Protein AF-A0A0F9HC94-F1 (afdb_monomer_lite)

Foldseek 3Di:
DPCPDPVNVQCPDVVSVCVQCVPPPDPVVSCVPDDPVVVVVVVVVVVVVVPCPDVVNVVLVPPPCNVVVVCVVPVD

Sequence (76 aa):
MPTNTPLVKNLNYPQYMRMLLNGKDSLEERFAEIDARLIRKEVAKLSVNSDKVLPRIKKLIRQTDFPEQLVAIFAG

Structure (mmCIF, N/CA/C/O backbone):
data_AF-A0A0F9HC94-F1
#
_entry.id   AF-A0A0F9HC94-F1
#
loop_
_atom_site.group_PDB
_atom_site.id
_atom_site.type_symbol
_atom_site.label_atom_id
_atom_site.label_alt_id
_atom_site.label_comp_id
_atom_site.label_asym_id
_atom_site.label_entity_id
_atom_site.label_seq_id
_atom_site.pdbx_PDB_ins_code
_atom_site.Cartn_x
_atom_site.Cartn_y
_atom_site.Cartn_z
_atom_site.occupancy
_atom_site.B_iso_or_equiv
_atom_site.auth_seq_id
_atom_site.auth_comp_id
_atom_site.auth_asym_id
_atom_site.auth_atom_id
_atom_site.pdbx_PDB_model_num
ATOM 1 N N . MET A 1 1 ? -18.826 -13.779 -6.789 1.00 51.75 1 MET A N 1
ATOM 2 C CA . MET A 1 1 ? -18.716 -12.994 -5.536 1.00 51.75 1 MET A CA 1
ATOM 3 C C . MET A 1 1 ? -17.434 -13.407 -4.816 1.00 51.75 1 MET A C 1
ATOM 5 O O . MET A 1 1 ? -17.203 -14.608 -4.729 1.00 51.75 1 MET A O 1
ATOM 9 N N . PRO A 1 2 ? -16.577 -12.485 -4.341 1.00 62.81 2 PRO A N 1
ATOM 10 C CA . PRO A 1 2 ? -15.234 -12.790 -3.821 1.00 62.81 2 PRO A CA 1
ATOM 11 C C . PRO A 1 2 ? -15.247 -13.336 -2.377 1.00 62.81 2 PRO A C 1
ATOM 13 O O . PRO A 1 2 ? -14.350 -13.055 -1.585 1.00 62.81 2 PRO A O 1
ATOM 16 N N . THR A 1 3 ? -16.261 -14.120 -2.012 1.00 69.75 3 THR A N 1
ATOM 17 C CA . THR A 1 3 ? -16.523 -14.573 -0.634 1.00 69.75 3 THR A CA 1
ATOM 18 C C . THR A 1 3 ? -15.484 -15.557 -0.091 1.00 69.75 3 THR A C 1
ATOM 20 O O . THR A 1 3 ? -15.378 -15.721 1.118 1.00 69.75 3 THR A O 1
ATOM 23 N N . ASN A 1 4 ? -14.669 -16.166 -0.959 1.00 81.19 4 ASN A N 1
ATOM 24 C CA . ASN A 1 4 ? -13.657 -17.158 -0.579 1.00 81.19 4 ASN A CA 1
ATOM 25 C C . ASN A 1 4 ? -12.210 -16.649 -0.622 1.00 81.19 4 ASN A C 1
ATOM 27 O O . ASN A 1 4 ? -11.281 -17.450 -0.508 1.00 81.19 4 ASN A O 1
ATOM 31 N N . THR A 1 5 ? -11.989 -15.341 -0.771 1.00 89.38 5 THR A N 1
ATOM 32 C CA . THR A 1 5 ? -10.622 -14.807 -0.733 1.00 89.38 5 THR A CA 1
ATOM 33 C C . THR A 1 5 ? -10.050 -14.871 0.690 1.00 89.38 5 THR A C 1
ATOM 35 O O . THR A 1 5 ? -10.796 -14.686 1.658 1.00 89.38 5 THR A O 1
ATOM 38 N N . PRO A 1 6 ? -8.731 -15.096 0.850 1.00 88.75 6 PRO A N 1
ATOM 39 C CA . PRO A 1 6 ? -8.082 -15.036 2.159 1.00 88.75 6 PRO A CA 1
ATOM 40 C C . PRO A 1 6 ? -8.371 -13.729 2.905 1.00 88.75 6 PRO A C 1
ATOM 42 O O . PRO A 1 6 ? -8.591 -13.754 4.109 1.00 88.75 6 PRO A O 1
ATOM 45 N N . LEU A 1 7 ? -8.460 -12.603 2.188 1.00 87.88 7 LEU A N 1
ATOM 46 C CA . LEU A 1 7 ? -8.768 -11.304 2.783 1.00 87.88 7 LEU A CA 1
ATOM 47 C C . LEU A 1 7 ? -10.155 -11.281 3.439 1.00 87.88 7 LEU A C 1
ATOM 49 O O . LEU A 1 7 ? -10.265 -10.898 4.597 1.00 87.88 7 LEU A O 1
ATOM 53 N N . VAL A 1 8 ? -11.200 -11.735 2.741 1.00 89.12 8 VAL A N 1
ATOM 54 C CA . VAL A 1 8 ? -12.564 -11.770 3.300 1.00 89.12 8 VAL A CA 1
ATOM 55 C C . VAL A 1 8 ? -12.636 -12.692 4.518 1.00 89.12 8 VAL A C 1
ATOM 57 O O . VAL A 1 8 ? -13.274 -12.347 5.509 1.00 89.12 8 VAL A O 1
ATOM 60 N N . LYS A 1 9 ? -11.926 -13.828 4.492 1.00 89.88 9 LYS A N 1
ATOM 61 C CA . LYS A 1 9 ? -11.815 -14.708 5.664 1.00 89.88 9 LYS A CA 1
ATOM 62 C C . LYS A 1 9 ? -11.121 -14.001 6.829 1.00 89.88 9 LYS A C 1
ATOM 64 O O . LYS A 1 9 ? -11.639 -14.048 7.937 1.00 89.88 9 LYS A O 1
ATOM 69 N N . ASN A 1 10 ? -10.012 -13.306 6.573 1.00 90.75 10 ASN A N 1
ATOM 70 C CA . ASN A 1 10 ? -9.246 -12.563 7.578 1.00 90.75 10 ASN A CA 1
ATOM 71 C C . ASN A 1 10 ? -10.074 -11.471 8.266 1.00 90.75 10 ASN A C 1
ATOM 73 O O . ASN A 1 10 ? -9.978 -11.314 9.479 1.00 90.75 10 ASN A O 1
ATOM 77 N N . LEU A 1 11 ? -10.931 -10.765 7.522 1.00 91.81 11 LEU A N 1
ATOM 78 C CA . LEU A 1 11 ? -11.806 -9.729 8.084 1.00 91.81 11 LEU A CA 1
ATOM 79 C C . LEU A 1 11 ? -12.845 -10.286 9.074 1.00 91.81 11 LEU A C 1
ATOM 81 O O . LEU A 1 11 ? -13.281 -9.556 9.959 1.00 91.81 11 LEU A O 1
ATOM 85 N N . ASN A 1 12 ? -13.189 -11.576 8.989 1.00 90.94 12 ASN A N 1
ATOM 86 C CA . ASN A 1 12 ? -14.072 -12.230 9.958 1.00 90.94 12 ASN A CA 1
ATOM 87 C C . ASN A 1 12 ? -13.354 -12.651 11.252 1.00 90.94 12 ASN A C 1
ATOM 89 O O . ASN A 1 12 ? -14.025 -13.027 12.211 1.00 90.94 12 ASN A O 1
ATOM 93 N N . TYR A 1 13 ? -12.016 -12.612 11.312 1.00 94.19 13 TYR A N 1
ATOM 94 C CA . TYR A 1 13 ? -11.278 -12.914 12.540 1.00 94.19 13 TYR A CA 1
ATOM 95 C C . TYR A 1 13 ? -11.204 -11.661 13.426 1.00 94.19 13 TYR A C 1
ATOM 97 O O . TYR A 1 13 ? -10.515 -10.701 13.072 1.00 94.19 13 TYR A O 1
ATOM 105 N N . PRO A 1 14 ? -11.823 -11.656 14.624 1.00 93.38 14 PRO A N 1
ATOM 106 C CA . PRO A 1 14 ? -11.900 -10.453 15.459 1.00 93.38 14 PRO A CA 1
ATOM 107 C C . PRO A 1 14 ? -10.530 -9.915 15.876 1.00 93.38 14 PRO A C 1
ATOM 109 O O . PRO A 1 14 ? -10.320 -8.708 15.967 1.00 93.38 14 PRO A O 1
ATOM 112 N N . GLN A 1 15 ? -9.566 -10.812 16.097 1.00 94.19 15 GLN A N 1
ATOM 113 C CA . GLN A 1 15 ? -8.206 -10.424 16.459 1.00 94.19 15 GLN A CA 1
ATOM 114 C C . GLN A 1 15 ? -7.494 -9.701 15.305 1.00 94.19 15 GLN A C 1
ATOM 116 O O . GLN A 1 15 ? -6.790 -8.722 15.547 1.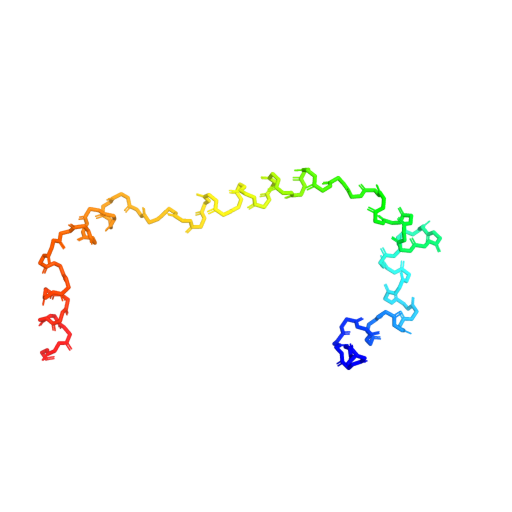00 94.19 15 GLN A O 1
ATOM 121 N N . TYR A 1 16 ? -7.730 -10.143 14.066 1.00 94.19 16 TYR A N 1
ATOM 122 C CA . TYR A 1 16 ? -7.217 -9.494 12.862 1.00 94.19 16 TYR A CA 1
ATOM 123 C C . TYR A 1 16 ? -7.859 -8.119 12.676 1.00 94.19 16 TYR A C 1
ATOM 125 O O . TYR A 1 16 ? -7.153 -7.135 12.470 1.00 94.19 16 TYR A O 1
ATOM 133 N N . MET A 1 17 ? -9.183 -8.028 12.838 1.00 94.88 17 MET A N 1
ATOM 134 C CA . MET A 1 17 ? -9.906 -6.759 12.750 1.00 94.88 17 MET A CA 1
ATOM 135 C C . MET A 1 17 ? -9.414 -5.756 13.799 1.00 94.88 17 MET A C 1
ATOM 137 O O . MET A 1 17 ? -9.139 -4.608 13.468 1.00 94.88 17 MET A O 1
ATOM 141 N N . ARG A 1 18 ? -9.189 -6.194 15.044 1.00 95.56 18 ARG A N 1
ATOM 142 C CA . ARG A 1 18 ? -8.631 -5.343 16.106 1.00 95.56 18 ARG A CA 1
ATOM 143 C C . ARG A 1 18 ? -7.255 -4.779 15.739 1.00 95.56 18 ARG A C 1
ATOM 145 O O . ARG A 1 18 ? -6.997 -3.602 15.972 1.00 95.56 18 ARG A O 1
ATOM 152 N N . MET A 1 19 ? -6.375 -5.610 15.172 1.00 94.81 19 MET A N 1
ATOM 153 C CA . MET A 1 19 ? -5.057 -5.167 14.697 1.00 94.81 19 MET A CA 1
ATOM 154 C C . MET A 1 19 ? -5.179 -4.186 13.524 1.00 94.81 19 MET A C 1
ATOM 156 O O . MET A 1 19 ? -4.471 -3.184 13.487 1.00 94.81 19 MET A O 1
ATOM 160 N N . LEU A 1 20 ? -6.085 -4.460 12.582 1.00 94.06 20 LEU A N 1
ATOM 161 C CA . LEU A 1 20 ? -6.296 -3.642 11.389 1.00 94.06 20 LEU A CA 1
ATOM 162 C C . LEU A 1 20 ? -6.854 -2.254 11.734 1.00 94.06 20 LEU A C 1
ATOM 164 O O . LEU A 1 20 ? -6.353 -1.250 11.222 1.00 94.06 20 LEU A O 1
ATOM 168 N N . LEU A 1 21 ? -7.846 -2.208 12.629 1.00 95.44 21 LEU A N 1
ATOM 169 C CA . LEU A 1 21 ? -8.485 -0.986 13.111 1.00 95.44 21 LEU A CA 1
ATOM 170 C C . LEU A 1 21 ? -7.542 -0.126 13.953 1.00 95.44 21 LEU A C 1
ATOM 172 O O . LEU A 1 21 ? -7.625 1.093 13.880 1.00 95.44 21 LEU A O 1
ATOM 176 N N . ASN A 1 22 ? -6.627 -0.731 14.720 1.00 95.00 22 ASN A N 1
ATOM 177 C CA . ASN A 1 22 ? -5.605 -0.011 15.491 1.00 95.00 22 ASN A CA 1
ATOM 178 C C . ASN A 1 22 ? -6.182 1.151 16.330 1.00 95.00 22 ASN A C 1
ATOM 180 O O . ASN A 1 22 ? -5.678 2.273 16.297 1.00 95.00 22 ASN A O 1
ATOM 184 N N . GLY A 1 23 ? -7.271 0.874 17.050 1.00 94.25 23 GLY A N 1
ATOM 185 C CA . GLY A 1 23 ? -7.954 1.853 17.901 1.00 94.25 23 GLY A CA 1
ATOM 186 C C . GLY A 1 23 ? -9.020 2.703 17.204 1.00 94.25 23 GLY A C 1
ATOM 187 O O . GLY A 1 23 ? -9.537 3.612 17.840 1.00 94.25 23 GLY A O 1
ATOM 188 N N . LYS A 1 24 ? -9.341 2.425 15.935 1.00 96.75 24 LYS A N 1
ATOM 189 C CA . LYS A 1 24 ? -10.464 3.031 15.200 1.00 96.75 24 LYS A CA 1
ATOM 190 C C . LYS A 1 24 ? -11.744 2.228 15.344 1.00 96.75 24 LYS A C 1
ATOM 192 O O . LYS A 1 24 ? -11.689 1.012 15.531 1.00 96.75 24 LYS A O 1
ATOM 197 N N . ASP A 1 25 ? -12.875 2.902 15.185 1.00 95.12 25 ASP A N 1
ATOM 198 C CA . ASP A 1 25 ? -14.188 2.277 15.346 1.00 95.12 25 ASP A CA 1
ATOM 199 C C . ASP A 1 25 ? -14.639 1.550 14.073 1.00 95.12 25 ASP A C 1
ATOM 201 O O . ASP A 1 25 ? -15.415 0.594 14.138 1.00 95.12 25 ASP A O 1
ATOM 205 N N . SER A 1 26 ? -14.126 1.957 12.906 1.00 95.19 26 SER A N 1
ATOM 206 C CA . SER A 1 26 ? -14.458 1.322 11.632 1.00 95.19 26 SER A CA 1
ATOM 207 C C . SER A 1 26 ? -13.313 1.322 10.617 1.00 95.19 26 SER A C 1
ATOM 209 O O . SER A 1 26 ? -12.316 2.040 10.742 1.00 95.19 26 SER A O 1
ATOM 211 N N . LEU A 1 27 ? -13.460 0.490 9.580 1.00 93.69 27 LEU A N 1
ATOM 212 C CA . LEU A 1 27 ? -12.523 0.459 8.459 1.00 93.69 27 LEU A CA 1
ATOM 213 C C . LEU A 1 27 ? -12.540 1.778 7.685 1.00 93.69 27 LEU A C 1
ATOM 215 O O . LEU A 1 27 ? -11.493 2.217 7.228 1.00 93.69 27 LEU A O 1
ATOM 219 N N . GLU A 1 28 ? -13.698 2.421 7.555 1.00 94.25 28 GLU A N 1
ATOM 220 C CA . GLU A 1 28 ? -13.845 3.730 6.918 1.00 94.25 28 GLU A CA 1
ATOM 221 C C . GLU A 1 28 ? -13.027 4.789 7.657 1.00 94.25 28 GLU A C 1
ATOM 223 O O . GLU A 1 28 ? -12.258 5.510 7.023 1.00 94.25 28 GLU A O 1
ATOM 228 N N . GLU A 1 29 ? -13.131 4.844 8.989 1.00 95.44 29 GLU A N 1
ATOM 229 C CA . GLU A 1 29 ? -12.346 5.774 9.806 1.00 95.44 29 GLU A CA 1
ATOM 230 C C . GLU A 1 29 ? -10.845 5.482 9.683 1.00 95.44 29 GLU A C 1
ATOM 232 O O . GLU A 1 29 ? -10.035 6.389 9.490 1.00 95.44 29 GLU A O 1
ATOM 237 N N . ARG A 1 30 ? -10.469 4.200 9.712 1.00 94.38 30 ARG A N 1
ATOM 238 C CA . ARG A 1 30 ? -9.083 3.761 9.524 1.00 94.38 30 ARG A CA 1
ATOM 239 C C . ARG A 1 30 ? -8.531 4.129 8.147 1.00 94.38 30 ARG A C 1
ATOM 241 O O . ARG A 1 30 ? -7.386 4.561 8.038 1.00 94.38 30 ARG A O 1
ATOM 248 N N . PHE A 1 31 ? -9.318 3.950 7.092 1.00 91.19 31 PHE A N 1
ATOM 249 C CA . PHE A 1 31 ? -8.900 4.241 5.723 1.00 91.19 31 PHE A CA 1
ATOM 250 C C . PHE A 1 31 ? -8.924 5.736 5.398 1.00 91.19 31 PHE A C 1
ATOM 252 O O . PHE A 1 31 ? -8.158 6.160 4.533 1.00 91.19 31 PHE A O 1
ATOM 259 N N . ALA A 1 32 ? -9.714 6.547 6.108 1.00 92.25 32 ALA A N 1
ATOM 260 C CA . ALA A 1 32 ? -9.694 8.004 5.976 1.00 92.25 32 ALA A CA 1
ATOM 261 C C . ALA A 1 32 ? -8.334 8.621 6.361 1.00 92.25 32 ALA A C 1
ATOM 263 O O . ALA A 1 32 ? -7.977 9.682 5.852 1.00 92.25 32 ALA A O 1
ATOM 264 N N . GLU A 1 33 ? -7.546 7.944 7.205 1.00 91.44 33 GLU A N 1
ATOM 265 C CA . GLU A 1 33 ? -6.184 8.366 7.565 1.00 91.44 33 GLU A CA 1
ATOM 266 C C . GLU A 1 33 ? -5.169 8.175 6.424 1.00 91.44 33 GLU A C 1
ATOM 268 O O . GLU A 1 33 ? -4.069 8.732 6.464 1.00 91.44 33 GLU A O 1
ATOM 273 N N . ILE A 1 34 ? -5.503 7.384 5.399 1.00 89.69 34 ILE A N 1
ATOM 274 C CA . ILE A 1 34 ? -4.590 7.089 4.297 1.00 89.69 34 ILE A CA 1
ATOM 275 C C . ILE A 1 34 ? -4.625 8.221 3.266 1.00 89.69 34 ILE A C 1
ATOM 277 O O . ILE A 1 34 ? -5.557 8.337 2.470 1.00 89.69 34 ILE A O 1
ATOM 281 N N . ASP A 1 35 ? -3.540 8.995 3.176 1.00 90.75 35 ASP A N 1
ATOM 282 C CA . ASP A 1 35 ? -3.340 9.890 2.033 1.00 90.75 35 ASP A CA 1
ATOM 283 C C . ASP A 1 35 ? -2.925 9.089 0.790 1.00 90.75 35 ASP A C 1
ATOM 285 O O . ASP A 1 35 ? -1.757 8.746 0.572 1.00 90.75 35 ASP A O 1
ATOM 289 N N . ALA A 1 36 ? -3.899 8.834 -0.083 1.00 87.06 36 ALA A N 1
ATOM 290 C CA . ALA A 1 36 ? -3.684 8.125 -1.337 1.00 87.06 36 ALA A CA 1
ATOM 291 C C . 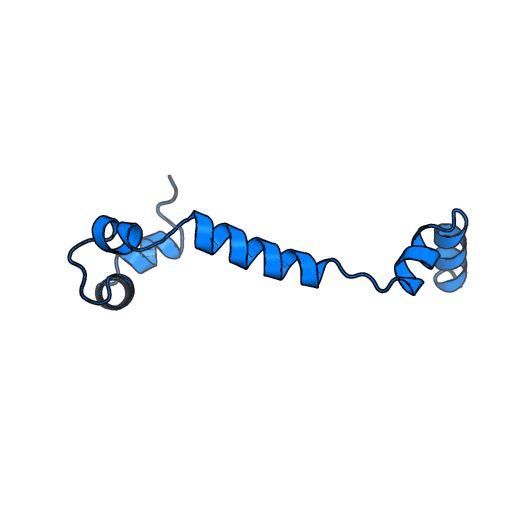ALA A 1 36 ? -2.636 8.797 -2.250 1.00 87.06 36 ALA A C 1
ATOM 293 O O . ALA A 1 36 ? -1.987 8.111 -3.044 1.00 87.06 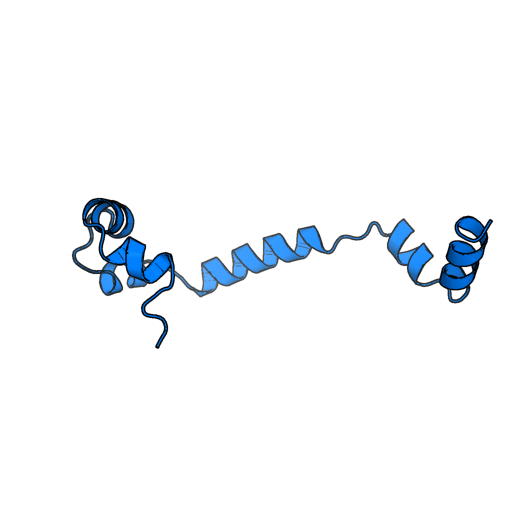36 ALA A O 1
ATOM 294 N N . ARG A 1 37 ? -2.446 10.124 -2.169 1.00 89.62 37 ARG A N 1
ATOM 295 C CA . ARG A 1 37 ? -1.418 10.834 -2.953 1.00 89.62 37 ARG A CA 1
ATOM 296 C C . ARG A 1 37 ? -0.021 10.521 -2.430 1.00 89.62 37 ARG A C 1
ATOM 298 O O . ARG A 1 37 ? 0.874 10.280 -3.240 1.00 89.62 37 ARG A O 1
ATOM 305 N N . LEU A 1 38 ? 0.148 10.475 -1.108 1.00 92.69 38 LEU A N 1
ATOM 306 C CA . LEU A 1 38 ? 1.405 10.086 -0.471 1.00 92.69 38 LEU A CA 1
ATOM 307 C C . LEU A 1 38 ? 1.768 8.642 -0.829 1.00 92.69 38 LEU A C 1
ATOM 309 O O . LEU A 1 38 ? 2.871 8.397 -1.312 1.00 92.69 38 LEU A O 1
ATOM 313 N N . ILE A 1 39 ? 0.819 7.709 -0.693 1.00 89.31 39 ILE A N 1
ATOM 314 C CA . ILE A 1 39 ? 1.034 6.295 -1.039 1.00 89.31 39 ILE A CA 1
ATOM 315 C C . ILE A 1 39 ? 1.468 6.150 -2.500 1.00 89.31 39 ILE A C 1
ATOM 317 O O . ILE A 1 39 ? 2.484 5.517 -2.778 1.00 89.31 39 ILE A O 1
ATOM 321 N N . ARG A 1 40 ? 0.756 6.782 -3.445 1.00 89.88 40 ARG A N 1
ATOM 322 C CA . ARG A 1 40 ? 1.128 6.730 -4.870 1.00 89.88 40 ARG A CA 1
ATOM 323 C C . ARG A 1 40 ? 2.529 7.285 -5.128 1.00 89.88 40 ARG A C 1
ATOM 325 O O . ARG A 1 40 ? 3.266 6.710 -5.925 1.00 89.88 40 ARG A O 1
ATOM 332 N N . LYS A 1 41 ? 2.909 8.375 -4.456 1.00 91.62 41 LYS A N 1
ATOM 333 C CA . LYS A 1 41 ? 4.246 8.970 -4.576 1.00 91.62 41 LYS A CA 1
ATOM 334 C C . LYS A 1 41 ? 5.336 8.018 -4.080 1.00 91.62 41 LYS A C 1
ATOM 336 O O . LYS A 1 41 ? 6.344 7.863 -4.764 1.00 91.62 41 LYS A O 1
ATOM 341 N N . GLU A 1 42 ? 5.145 7.379 -2.928 1.00 89.06 42 GLU A N 1
ATOM 342 C CA . GLU A 1 42 ? 6.128 6.433 -2.386 1.00 89.06 42 GLU A CA 1
ATOM 343 C C . GLU A 1 42 ? 6.222 5.157 -3.233 1.00 89.06 42 GLU A C 1
ATOM 345 O O . GLU A 1 42 ? 7.325 4.722 -3.555 1.00 89.06 42 GLU A O 1
ATOM 350 N N . VAL A 1 43 ? 5.093 4.619 -3.705 1.00 87.62 43 VAL A N 1
ATOM 351 C CA . VAL A 1 43 ? 5.082 3.476 -4.636 1.00 87.62 43 VAL A CA 1
ATOM 352 C C . VAL A 1 43 ? 5.834 3.806 -5.930 1.00 87.62 43 VAL A C 1
ATOM 354 O O . VAL A 1 43 ? 6.655 3.010 -6.381 1.00 87.62 43 VAL A O 1
ATOM 357 N N . ALA A 1 44 ? 5.629 4.999 -6.496 1.00 87.25 44 ALA A N 1
ATOM 358 C CA . ALA A 1 44 ? 6.347 5.432 -7.694 1.00 87.25 44 ALA A CA 1
ATOM 359 C C . ALA A 1 44 ? 7.865 5.558 -7.465 1.00 87.25 44 ALA A C 1
ATOM 361 O O . ALA A 1 44 ? 8.657 5.226 -8.342 1.00 87.25 44 ALA A O 1
ATOM 362 N N . LYS A 1 45 ? 8.313 5.997 -6.281 1.00 83.88 45 LYS A N 1
ATOM 363 C CA . LYS A 1 45 ? 9.751 6.016 -5.956 1.00 83.88 45 LYS A CA 1
ATOM 364 C C . LYS A 1 45 ? 10.352 4.611 -5.905 1.00 83.88 45 LYS A C 1
ATOM 366 O O . LYS A 1 45 ? 11.506 4.435 -6.293 1.00 83.88 45 LYS A O 1
ATOM 371 N N . LEU A 1 46 ? 9.592 3.627 -5.422 1.00 78.50 46 LEU A N 1
ATOM 372 C CA . LEU A 1 46 ? 10.035 2.234 -5.368 1.00 78.50 46 LEU A CA 1
ATOM 373 C C . LEU A 1 46 ? 10.157 1.634 -6.777 1.00 78.50 46 LEU A C 1
ATOM 375 O O . LEU A 1 46 ? 11.174 1.008 -7.071 1.00 78.50 46 LEU A O 1
ATOM 379 N N . SER A 1 47 ? 9.197 1.898 -7.672 1.00 67.62 47 SER A N 1
ATOM 380 C CA . SER A 1 47 ? 9.262 1.411 -9.060 1.00 67.62 47 SER A CA 1
ATOM 381 C C . SER A 1 47 ? 10.392 2.063 -9.868 1.00 67.62 47 SER A C 1
ATOM 383 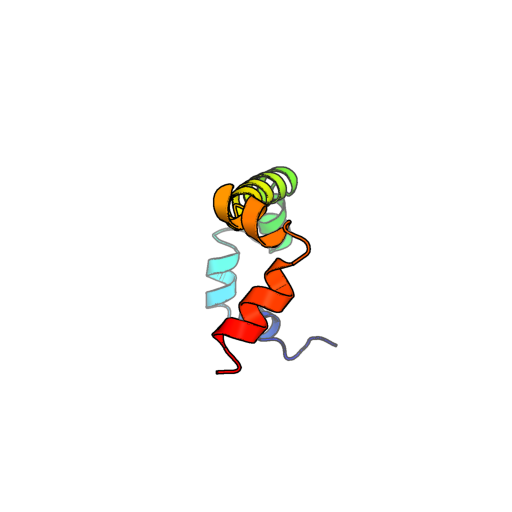O O . SER A 1 47 ? 11.079 1.405 -10.645 1.00 67.62 47 SER A O 1
ATOM 385 N N . VAL A 1 48 ? 10.694 3.342 -9.617 1.00 63.25 48 VAL A N 1
ATOM 386 C CA . VAL A 1 48 ? 11.833 4.035 -10.254 1.00 63.25 48 VAL A CA 1
ATOM 387 C C . VAL A 1 48 ? 13.183 3.373 -9.929 1.00 63.25 48 VAL A C 1
ATOM 389 O O . VAL A 1 48 ? 14.152 3.536 -10.678 1.00 63.25 48 VAL A O 1
ATOM 392 N N . ASN A 1 49 ? 13.273 2.610 -8.836 1.00 59.19 49 ASN A N 1
ATOM 393 C CA . ASN A 1 49 ? 14.487 1.889 -8.463 1.00 59.19 49 ASN A CA 1
ATOM 394 C C . ASN A 1 49 ? 14.511 0.426 -8.937 1.00 59.19 49 ASN A C 1
ATOM 396 O O . ASN A 1 49 ? 15.610 -0.101 -9.100 1.00 59.19 49 ASN A O 1
ATOM 400 N N . SER A 1 50 ? 13.365 -0.204 -9.228 1.00 56.84 50 SER A N 1
ATOM 401 C CA . SER A 1 50 ? 13.327 -1.558 -9.812 1.00 56.84 50 SER A CA 1
ATOM 402 C C . SER A 1 50 ? 13.692 -1.578 -11.299 1.00 56.84 50 SER A C 1
ATOM 404 O O . SER A 1 50 ? 14.260 -2.555 -11.778 1.00 56.84 50 SER A O 1
ATOM 406 N N . ASP A 1 51 ? 13.448 -0.478 -12.019 1.00 58.44 51 ASP A N 1
ATOM 407 C CA . ASP A 1 51 ? 13.598 -0.411 -13.485 1.00 58.44 51 ASP A CA 1
ATOM 408 C C . ASP A 1 51 ? 14.990 0.050 -13.955 1.00 58.44 51 ASP A C 1
ATOM 410 O O . ASP A 1 51 ? 15.242 0.312 -15.144 1.00 58.44 51 ASP A O 1
ATOM 414 N N . LYS A 1 52 ? 15.949 0.169 -13.031 1.00 67.69 52 LYS A N 1
ATOM 415 C CA . LYS A 1 52 ? 17.324 0.559 -13.358 1.00 67.69 52 LYS A CA 1
ATOM 416 C C . LYS A 1 52 ? 18.128 -0.646 -13.835 1.00 67.69 52 LYS A C 1
ATOM 418 O O . LYS A 1 52 ? 19.109 -1.047 -13.220 1.00 67.69 52 LYS A O 1
ATOM 423 N N . VAL A 1 53 ? 17.773 -1.155 -15.015 1.00 72.50 53 VAL A N 1
ATOM 424 C CA . VAL A 1 53 ? 18.734 -1.884 -15.849 1.00 72.50 53 VAL A CA 1
ATOM 425 C C . VAL A 1 53 ? 19.971 -0.992 -15.987 1.00 72.50 53 VAL A C 1
ATOM 427 O O . VAL A 1 53 ? 19.856 0.164 -16.414 1.00 72.50 53 VAL A O 1
ATOM 430 N N . LEU A 1 54 ? 21.138 -1.503 -15.579 1.00 80.44 54 LEU A N 1
ATOM 431 C CA . LEU A 1 54 ? 22.407 -0.772 -15.639 1.00 80.44 54 LEU A CA 1
ATOM 432 C C . LEU A 1 54 ? 22.583 -0.158 -17.038 1.00 80.44 54 LEU A C 1
ATOM 434 O O . LEU A 1 54 ? 22.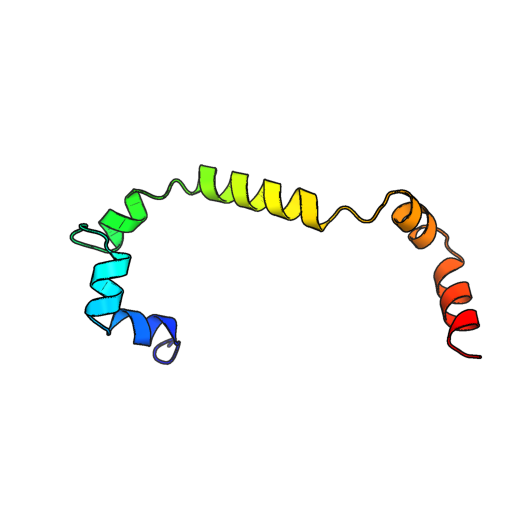302 -0.841 -18.025 1.00 80.44 54 LEU A O 1
ATOM 438 N N . PRO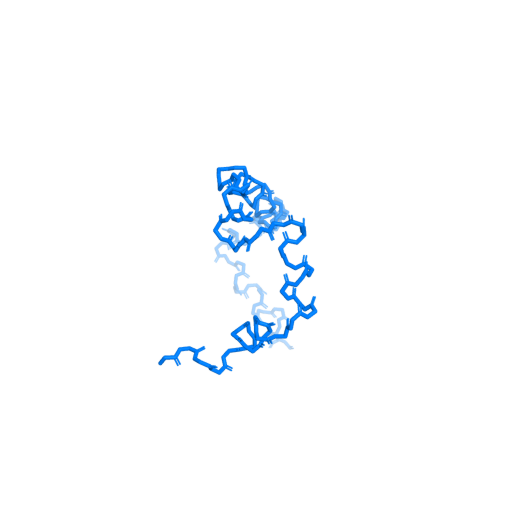 A 1 55 ? 23.085 1.085 -17.174 1.00 80.81 55 PRO A N 1
ATOM 439 C CA . PRO A 1 55 ? 23.234 1.738 -18.479 1.00 80.81 55 PRO A CA 1
ATOM 440 C C . PRO A 1 55 ? 23.977 0.880 -19.511 1.00 80.81 55 PRO A C 1
ATOM 442 O O . PRO A 1 55 ? 23.644 0.885 -20.693 1.00 80.81 55 PRO A O 1
ATOM 445 N N . ARG A 1 56 ? 24.944 0.082 -19.045 1.00 82.81 56 ARG A N 1
ATOM 446 C CA . ARG A 1 56 ? 25.716 -0.851 -19.870 1.00 82.81 56 ARG A CA 1
ATOM 447 C C . ARG A 1 56 ? 24.861 -2.004 -20.408 1.00 82.81 56 ARG A C 1
ATOM 449 O O . ARG A 1 56 ? 24.970 -2.328 -21.583 1.00 82.81 56 ARG A O 1
ATOM 456 N N . ILE A 1 57 ? 23.960 -2.546 -19.587 1.00 83.25 57 ILE A N 1
ATOM 457 C CA . ILE A 1 57 ? 22.986 -3.561 -20.009 1.00 83.25 57 ILE A CA 1
ATOM 458 C C . ILE A 1 57 ? 21.946 -2.928 -20.946 1.00 83.25 57 ILE A C 1
ATOM 460 O O . ILE A 1 57 ? 21.641 -3.510 -21.978 1.00 83.25 57 ILE A O 1
ATOM 464 N N . LYS A 1 58 ? 21.482 -1.694 -20.676 1.00 82.50 58 LYS A N 1
ATOM 465 C CA . LYS A 1 58 ? 20.600 -0.949 -21.601 1.00 82.50 58 LYS A CA 1
ATOM 466 C C . LYS A 1 58 ? 21.239 -0.725 -22.973 1.00 82.50 58 LYS A C 1
ATOM 468 O O . LYS A 1 58 ? 20.537 -0.728 -23.977 1.00 82.50 58 LYS A O 1
ATOM 473 N N . LYS A 1 59 ? 22.554 -0.495 -23.020 1.00 86.88 59 LYS A N 1
ATOM 474 C CA . LYS A 1 59 ? 23.300 -0.357 -24.276 1.00 86.88 59 LYS A CA 1
ATOM 475 C C . LYS A 1 59 ? 23.349 -1.685 -25.031 1.00 86.88 59 LYS A C 1
ATOM 477 O O . LYS A 1 59 ? 23.110 -1.682 -26.229 1.00 86.88 59 LYS A O 1
ATOM 482 N N . LEU A 1 60 ? 23.592 -2.781 -24.315 1.00 85.88 60 LEU A N 1
ATOM 483 C CA . LEU A 1 60 ? 23.673 -4.125 -24.878 1.00 85.88 60 LEU A CA 1
ATOM 484 C C . LEU A 1 60 ? 22.331 -4.582 -25.478 1.00 85.88 60 LEU A C 1
ATOM 486 O O . LEU A 1 60 ? 22.283 -4.932 -26.647 1.00 85.88 60 LEU A O 1
ATOM 490 N N . ILE A 1 61 ? 21.216 -4.448 -24.743 1.00 83.88 61 ILE A N 1
ATOM 491 C CA . ILE A 1 61 ? 19.870 -4.816 -25.244 1.00 83.88 61 ILE A CA 1
ATOM 492 C C . ILE A 1 61 ? 19.385 -3.965 -26.430 1.00 83.88 61 ILE A C 1
ATOM 494 O O . ILE A 1 61 ? 18.408 -4.322 -27.076 1.00 83.88 61 ILE A O 1
ATOM 498 N N . ARG A 1 62 ? 20.003 -2.802 -26.679 1.00 85.94 62 ARG A N 1
ATOM 499 C CA . ARG A 1 62 ? 19.670 -1.914 -27.808 1.00 85.94 62 ARG A CA 1
ATOM 500 C C . ARG A 1 62 ? 20.445 -2.250 -29.079 1.00 85.94 62 ARG A C 1
ATOM 502 O O . ARG A 1 62 ? 20.146 -1.668 -30.118 1.00 85.94 62 ARG A O 1
ATOM 509 N N . GLN A 1 63 ? 21.452 -3.114 -28.999 1.00 91.19 63 GLN A N 1
ATOM 510 C CA . GLN A 1 63 ? 22.158 -3.587 -30.181 1.00 91.19 63 GLN A CA 1
ATOM 511 C C . GLN A 1 63 ? 21.234 -4.530 -30.955 1.00 91.19 63 GLN A C 1
ATOM 513 O O . GLN A 1 63 ? 20.687 -5.474 -30.390 1.00 91.19 63 GLN A O 1
ATOM 518 N N . THR A 1 64 ? 21.024 -4.239 -32.236 1.00 84.69 64 THR A N 1
ATOM 519 C CA . THR A 1 64 ? 20.076 -4.966 -33.093 1.00 84.69 64 THR A CA 1
ATOM 520 C C . THR A 1 64 ? 20.464 -6.421 -33.325 1.00 84.69 64 THR A C 1
ATOM 522 O O . THR A 1 64 ? 19.589 -7.211 -33.632 1.00 84.69 64 THR A O 1
ATOM 525 N N . ASP A 1 65 ? 21.746 -6.750 -33.172 1.00 90.94 65 ASP A N 1
ATOM 526 C CA . ASP A 1 65 ? 22.337 -8.079 -33.347 1.00 90.94 65 ASP A CA 1
ATOM 527 C C . ASP A 1 65 ? 22.509 -8.855 -32.026 1.00 90.94 65 ASP A C 1
ATOM 529 O O . ASP A 1 65 ? 23.023 -9.974 -32.002 1.00 90.94 65 ASP A O 1
ATOM 533 N N . PHE A 1 66 ? 22.133 -8.255 -30.893 1.00 89.00 66 PHE A N 1
ATOM 534 C CA . PHE A 1 66 ? 22.296 -8.878 -29.583 1.00 89.00 66 PHE A CA 1
ATOM 535 C C . PHE A 1 66 ? 21.436 -10.139 -29.373 1.00 89.00 66 PHE A C 1
ATOM 537 O O . PHE A 1 66 ? 21.950 -11.094 -28.784 1.00 89.00 66 PHE A O 1
ATOM 544 N N . PRO A 1 67 ? 20.167 -10.207 -29.833 1.00 87.06 67 PRO A N 1
ATOM 545 C CA . PRO A 1 67 ? 19.383 -11.439 -29.746 1.00 87.06 67 PRO A CA 1
ATOM 546 C C . PRO A 1 67 ? 20.070 -12.626 -30.433 1.00 87.06 67 PRO A C 1
ATOM 548 O O . PRO A 1 67 ? 20.128 -13.717 -29.869 1.00 87.06 67 PRO A O 1
ATOM 551 N N . GLU A 1 68 ? 20.653 -12.404 -31.608 1.00 89.00 68 GLU A N 1
ATOM 552 C CA . GLU A 1 68 ? 21.361 -13.419 -32.386 1.00 89.00 68 GLU A CA 1
ATOM 553 C C . GLU A 1 68 ? 22.646 -13.869 -31.680 1.00 89.00 68 GLU A C 1
ATOM 555 O O . GLU A 1 68 ? 22.936 -15.065 -31.624 1.00 89.00 68 GLU A O 1
ATOM 560 N N . GLN A 1 69 ? 23.385 -12.934 -31.070 1.00 89.19 69 GLN A N 1
ATOM 561 C CA . GLN A 1 69 ? 24.554 -13.256 -30.246 1.00 89.19 69 GLN A CA 1
ATOM 562 C C . GLN A 1 69 ? 24.184 -14.115 -29.027 1.00 89.19 69 GLN A C 1
ATOM 564 O O . GLN A 1 69 ? 24.907 -15.056 -28.703 1.00 89.19 69 GLN A O 1
ATOM 569 N N . LEU A 1 70 ? 23.059 -13.832 -28.359 1.00 88.38 70 LEU A N 1
ATOM 570 C CA . LEU A 1 70 ? 22.583 -14.651 -27.239 1.00 88.38 70 LEU A CA 1
ATOM 571 C C . LEU A 1 70 ? 22.240 -16.071 -27.691 1.00 88.38 70 LEU A C 1
ATOM 573 O O . LEU A 1 70 ? 22.650 -17.031 -27.042 1.00 88.38 70 LEU A O 1
ATOM 577 N N . VAL A 1 71 ? 21.529 -16.212 -28.813 1.00 89.81 71 VAL A N 1
ATOM 578 C CA . VAL A 1 71 ? 21.215 -17.529 -29.383 1.00 89.81 71 VAL A CA 1
ATOM 579 C C . VAL A 1 71 ? 22.499 -18.297 -29.687 1.00 89.81 71 VAL A C 1
ATOM 581 O O . VAL A 1 71 ? 22.606 -19.453 -29.296 1.00 89.81 71 VAL A O 1
ATOM 584 N N . ALA A 1 72 ? 23.501 -17.659 -30.294 1.00 90.25 72 ALA A N 1
ATOM 585 C CA . ALA A 1 72 ? 24.778 -18.302 -30.602 1.00 90.25 72 ALA A CA 1
ATOM 586 C C . ALA A 1 72 ? 25.541 -18.792 -29.355 1.00 90.25 72 ALA A C 1
ATOM 588 O O . ALA A 1 72 ? 26.234 -19.802 -29.426 1.00 90.25 72 ALA A O 1
ATOM 589 N N . ILE A 1 73 ? 25.408 -18.104 -28.216 1.00 88.25 73 ILE A N 1
ATOM 590 C CA . ILE A 1 73 ? 26.051 -18.495 -26.951 1.00 88.25 73 ILE A CA 1
ATOM 591 C C . ILE A 1 73 ? 25.352 -19.700 -26.305 1.00 88.25 73 ILE A C 1
ATOM 593 O O . ILE A 1 73 ? 26.024 -20.543 -25.717 1.00 88.25 73 ILE A O 1
ATOM 597 N N . PHE A 1 74 ? 24.019 -19.777 -26.379 1.00 83.81 74 PHE A N 1
ATOM 598 C CA . PHE A 1 74 ? 23.227 -20.794 -25.668 1.00 83.81 74 PHE A CA 1
ATOM 599 C C . PHE A 1 74 ? 22.761 -21.971 -26.536 1.00 83.81 74 PHE A C 1
ATOM 601 O O . PHE A 1 74 ? 22.241 -22.943 -25.995 1.00 83.81 74 PHE A O 1
ATOM 608 N N . ALA A 1 75 ? 22.915 -21.890 -27.859 1.00 78.25 75 ALA A N 1
ATOM 609 C CA . ALA A 1 75 ? 22.596 -22.965 -28.803 1.00 78.25 75 ALA A CA 1
ATOM 610 C C . ALA A 1 75 ? 23.812 -23.841 -29.174 1.00 78.25 75 ALA A C 1
ATOM 612 O O . ALA A 1 75 ? 23.700 -24.664 -30.084 1.00 78.25 75 ALA A O 1
ATOM 613 N N . GLY A 1 76 ? 24.955 -23.636 -28.507 1.00 56.09 76 GLY A N 1
ATOM 614 C CA . GLY A 1 76 ? 26.162 -24.462 -28.617 1.00 56.09 76 GLY A CA 1
ATOM 615 C C . GLY A 1 76 ? 26.159 -25.645 -27.662 1.00 56.09 76 GLY A C 1
ATOM 616 O O . GLY A 1 76 ? 25.729 -25.459 -26.501 1.00 56.09 76 GLY A O 1
#

pLDDT: mean 85.58, std 10.69, range [51.75, 96.75]

Radius of gyration: 23.46 Å; chains: 1; bounding box: 45×35×51 Å

Organism: NCBI:txid412755

Secondary structure (DSSP, 8-state):
--TTSHHHHHHT-HHHHHHHHTT-S-HHHHHHT--HHHHHHHHHHHHHHHT---HHHHHHTT-TTHHHHHHHHH--